Protein AF-A0A3D2SJ11-F1 (afdb_monomer_lite)

Radius of gyration: 16.77 Å; chains: 1; bounding box: 41×26×43 Å

Organism: NCBI:txid108980

Sequence (79 aa):
QFKTHVQNYYQHIKDIGHQLFHAFALALNLEEDYFDAHLKHAPSQLRLIHYPYNPDASDSAGIGAHTDYECFTLLFPTA

Secondary structure (DSSP, 8-state):
-HHHHHHHHHHHHHHHHHHHHHHHHHHTTS-TTTTHHHHTT-------------TTPPS--SS-S---SSS--------

InterPro domains:
  IPR027443 Isopenicillin N synthase-like superfamily [G3DSA:2.60.120.330] (1-79)

pLDDT: mean 92.65, std 6.05, range [63.56, 98.56]

Structure (mmCIF, N/CA/C/O backbone):
data_AF-A0A3D2SJ11-F1
#
_entry.id   AF-A0A3D2SJ11-F1
#
loop_
_atom_site.group_PDB
_atom_site.id
_atom_site.type_symbol
_atom_site.label_atom_id
_atom_site.label_alt_id
_atom_site.label_comp_id
_atom_site.label_asym_id
_atom_site.label_entity_id
_atom_site.label_seq_id
_atom_site.pdbx_PDB_ins_code
_atom_site.Cartn_x
_atom_site.Cartn_y
_atom_site.Cartn_z
_atom_site.occupancy
_atom_site.B_iso_or_equiv
_atom_site.auth_seq_id
_atom_site.auth_comp_id
_atom_site.auth_asym_id
_atom_site.auth_atom_id
_atom_site.pdbx_PDB_model_num
ATOM 1 N N . GLN A 1 1 ? 19.003 13.310 1.528 1.00 91.00 1 GLN A N 1
ATOM 2 C CA . GLN A 1 1 ? 17.885 13.745 0.664 1.00 91.00 1 GLN A CA 1
ATOM 3 C C . GLN A 1 1 ? 16.916 12.601 0.374 1.00 91.00 1 GLN A C 1
ATOM 5 O O . GLN A 1 1 ? 15.776 12.719 0.792 1.00 91.00 1 GLN A O 1
ATOM 10 N N . PHE A 1 2 ? 17.349 11.469 -0.209 1.00 96.81 2 PHE A N 1
ATOM 11 C CA . PHE A 1 2 ? 16.471 10.314 -0.504 1.00 96.81 2 PHE A CA 1
ATOM 12 C C . PHE A 1 2 ? 15.551 9.903 0.656 1.00 96.81 2 PHE A C 1
ATOM 14 O O . PHE A 1 2 ? 14.336 9.968 0.519 1.00 96.81 2 PHE A O 1
ATOM 21 N N . LYS A 1 3 ? 16.124 9.567 1.824 1.00 97.06 3 LYS A N 1
ATOM 22 C CA . LYS A 1 3 ? 15.354 9.164 3.013 1.00 97.06 3 LYS A CA 1
ATOM 23 C C . LYS A 1 3 ? 14.246 10.166 3.350 1.00 97.06 3 LYS A C 1
ATOM 25 O O . LYS A 1 3 ? 13.106 9.764 3.511 1.00 97.06 3 LYS A O 1
ATOM 30 N N . THR A 1 4 ? 14.577 11.454 3.417 1.00 98.25 4 THR A N 1
ATOM 31 C CA . THR A 1 4 ? 13.618 12.520 3.734 1.00 98.25 4 THR A CA 1
ATOM 32 C C . THR A 1 4 ? 12.480 12.579 2.719 1.00 98.25 4 THR A C 1
ATOM 34 O O . THR A 1 4 ? 11.322 12.600 3.115 1.00 98.25 4 THR A O 1
ATOM 37 N N . HIS A 1 5 ? 12.781 12.550 1.418 1.00 97.81 5 HIS A N 1
ATOM 38 C CA . HIS A 1 5 ? 11.743 12.587 0.383 1.00 97.81 5 HIS A CA 1
ATOM 39 C C . HIS A 1 5 ? 10.835 11.356 0.429 1.00 97.81 5 HIS A C 1
ATOM 41 O O . HIS A 1 5 ? 9.616 11.496 0.403 1.00 97.81 5 HIS A O 1
ATOM 47 N N . VAL A 1 6 ? 11.421 10.164 0.564 1.00 97.19 6 VAL A N 1
ATOM 48 C CA . VAL A 1 6 ? 10.667 8.906 0.633 1.00 97.19 6 VAL A CA 1
ATOM 49 C C . VAL A 1 6 ? 9.815 8.839 1.899 1.00 97.19 6 VAL A C 1
ATOM 51 O O . VAL A 1 6 ? 8.667 8.420 1.827 1.00 97.19 6 VAL A O 1
ATOM 54 N N . GLN A 1 7 ? 10.327 9.297 3.045 1.00 96.69 7 GLN A N 1
ATOM 55 C CA . GLN A 1 7 ? 9.557 9.349 4.291 1.00 96.69 7 GLN A CA 1
ATOM 56 C C . GLN A 1 7 ? 8.397 10.344 4.215 1.00 96.69 7 GLN A C 1
ATOM 58 O O . GLN A 1 7 ? 7.302 10.022 4.665 1.00 96.69 7 GLN A O 1
ATOM 63 N N . ASN A 1 8 ? 8.612 11.518 3.618 1.00 97.69 8 ASN A N 1
ATOM 64 C CA . ASN A 1 8 ? 7.543 12.499 3.439 1.00 97.69 8 ASN A CA 1
ATOM 65 C C . ASN A 1 8 ? 6.445 11.957 2.517 1.00 97.69 8 ASN A C 1
ATOM 67 O O . ASN A 1 8 ? 5.266 12.082 2.832 1.00 97.69 8 ASN A O 1
ATOM 71 N N . TYR A 1 9 ? 6.829 11.312 1.410 1.00 96.88 9 TYR A N 1
ATOM 72 C CA . TYR A 1 9 ? 5.874 10.666 0.512 1.00 96.88 9 TYR A CA 1
ATOM 73 C C . TYR A 1 9 ? 5.122 9.528 1.211 1.00 96.88 9 TYR A C 1
ATOM 75 O O . TYR A 1 9 ? 3.900 9.458 1.137 1.00 96.88 9 TYR A O 1
ATOM 83 N N . TYR A 1 10 ? 5.837 8.681 1.953 1.00 95.94 10 TYR A N 1
ATOM 84 C CA . TYR A 1 10 ? 5.238 7.602 2.730 1.00 95.94 10 TYR A CA 1
ATOM 85 C C . TYR A 1 10 ? 4.195 8.111 3.729 1.00 95.94 10 TYR A C 1
ATOM 87 O O . TYR A 1 10 ? 3.093 7.572 3.779 1.00 95.94 10 TYR A O 1
ATOM 95 N N . GLN A 1 11 ? 4.516 9.163 4.491 1.00 95.31 11 GLN A N 1
ATOM 96 C CA . GLN A 1 11 ? 3.576 9.749 5.445 1.00 95.31 11 GLN A CA 1
ATOM 97 C C . GLN A 1 11 ? 2.352 10.331 4.732 1.00 95.31 11 GLN A C 1
ATOM 99 O O . GLN A 1 11 ? 1.230 10.065 5.144 1.00 95.31 11 GLN A O 1
ATOM 104 N N . HIS A 1 12 ? 2.560 11.045 3.624 1.00 96.62 12 HIS A N 1
ATOM 105 C CA . HIS A 1 12 ? 1.466 11.619 2.846 1.00 96.62 12 HIS A CA 1
ATOM 106 C C . HIS A 1 12 ? 0.489 10.552 2.326 1.00 96.62 12 HIS A C 1
ATOM 108 O O . HIS A 1 12 ? -0.721 10.689 2.489 1.00 96.62 12 HIS A O 1
ATOM 114 N N . ILE A 1 13 ? 1.002 9.462 1.745 1.00 96.00 13 ILE A N 1
ATOM 115 C CA . ILE A 1 13 ? 0.158 8.361 1.258 1.00 96.00 13 ILE A CA 1
ATOM 116 C C . ILE A 1 13 ? -0.512 7.613 2.417 1.00 96.00 13 ILE A C 1
ATOM 118 O O . ILE A 1 13 ? -1.664 7.199 2.288 1.00 96.00 13 ILE A O 1
ATOM 122 N N . LYS A 1 14 ? 0.159 7.478 3.567 1.00 93.69 14 LYS A N 1
ATOM 123 C CA . LYS A 1 14 ? -0.446 6.894 4.770 1.00 93.69 14 LYS A CA 1
ATOM 124 C C . LYS A 1 14 ? -1.649 7.709 5.257 1.00 93.69 14 LYS A C 1
ATOM 126 O O . LYS A 1 14 ? -2.676 7.118 5.584 1.00 93.69 14 LYS A O 1
ATOM 131 N N . ASP A 1 15 ? -1.546 9.036 5.258 1.00 94.94 15 ASP A N 1
ATOM 132 C CA . ASP A 1 15 ? -2.647 9.919 5.662 1.00 94.94 15 ASP A CA 1
ATOM 133 C C . ASP A 1 15 ? -3.853 9.778 4.716 1.00 94.94 15 ASP A C 1
ATOM 135 O O . ASP A 1 15 ? -4.995 9.740 5.171 1.00 94.94 15 ASP A O 1
ATOM 139 N N . ILE A 1 16 ? -3.610 9.611 3.410 1.00 96.62 16 ILE A N 1
ATOM 140 C CA . ILE A 1 16 ? -4.665 9.287 2.434 1.00 96.62 16 ILE A CA 1
ATOM 141 C C . ILE A 1 16 ? -5.281 7.913 2.740 1.00 96.62 16 ILE A C 1
ATOM 143 O O . ILE A 1 16 ? -6.499 7.761 2.701 1.00 96.62 16 ILE A O 1
ATOM 147 N N . GLY A 1 17 ? -4.467 6.915 3.092 1.00 95.25 17 GLY A N 1
ATOM 148 C CA . GLY A 1 17 ? -4.952 5.598 3.510 1.00 95.25 17 GLY A CA 1
ATOM 149 C C . GLY A 1 17 ? -5.900 5.663 4.713 1.00 95.25 17 GLY A C 1
ATOM 150 O O . GLY A 1 17 ? -6.933 4.997 4.708 1.00 95.25 17 GLY A O 1
ATOM 151 N N . HIS A 1 18 ? -5.605 6.502 5.712 1.00 94.94 18 HIS A N 1
ATOM 152 C CA . HIS A 1 18 ? -6.512 6.728 6.845 1.00 94.94 18 HIS A CA 1
ATOM 153 C C . HIS A 1 18 ? -7.840 7.361 6.400 1.00 94.94 18 HIS A C 1
ATOM 155 O O . HIS A 1 18 ? -8.897 6.891 6.811 1.00 94.94 18 HIS A O 1
ATOM 161 N N . GLN A 1 19 ? -7.803 8.348 5.496 1.00 97.38 19 GLN A N 1
ATOM 162 C CA . GLN A 1 19 ? -9.023 8.948 4.936 1.00 97.38 19 GLN A CA 1
ATOM 163 C C . GLN A 1 19 ? -9.880 7.917 4.187 1.00 97.38 19 GLN A C 1
ATOM 165 O O . GLN A 1 19 ? -11.106 7.960 4.268 1.00 97.38 19 GLN A O 1
ATOM 170 N N . LEU A 1 20 ? -9.257 6.960 3.488 1.00 97.56 20 LEU A N 1
ATOM 171 C CA . LEU A 1 20 ? -9.985 5.855 2.862 1.00 97.56 20 LEU A CA 1
ATOM 172 C C . LEU A 1 20 ? -10.655 4.960 3.909 1.00 97.56 20 LEU A C 1
ATOM 174 O O . LEU A 1 20 ? -11.821 4.620 3.740 1.00 97.56 20 LEU A O 1
ATOM 178 N N . PHE A 1 21 ? -9.975 4.610 5.004 1.00 97.25 21 PHE A N 1
ATOM 179 C CA . PHE A 1 21 ? -10.601 3.831 6.078 1.00 97.25 21 PHE A CA 1
ATOM 180 C C . PHE A 1 21 ? -11.808 4.547 6.695 1.00 97.25 21 PHE A C 1
ATOM 182 O O . PHE A 1 21 ? -12.844 3.908 6.875 1.00 97.25 21 PHE A O 1
ATOM 189 N N . HIS A 1 22 ? -11.708 5.855 6.945 1.00 97.94 22 HIS A N 1
ATOM 190 C CA . HIS A 1 22 ? -12.828 6.675 7.427 1.00 97.94 22 HIS A CA 1
ATOM 191 C C . HIS A 1 22 ? -13.995 6.683 6.434 1.00 97.94 22 HIS A C 1
ATOM 193 O O . HIS A 1 22 ? -15.136 6.402 6.802 1.00 97.94 22 HIS A O 1
ATOM 199 N N . ALA A 1 23 ? -13.713 6.885 5.144 1.00 98.38 23 ALA A N 1
ATOM 200 C CA . ALA A 1 23 ? -14.734 6.840 4.098 1.00 98.38 23 ALA A CA 1
ATOM 201 C C . ALA A 1 23 ? -15.425 5.465 4.005 1.00 98.38 23 ALA A C 1
ATOM 203 O O . ALA A 1 23 ? -16.643 5.391 3.833 1.00 98.38 23 ALA A O 1
ATOM 204 N N . PHE A 1 24 ? -14.671 4.371 4.147 1.00 98.06 24 PHE A N 1
ATOM 205 C CA . PHE A 1 24 ? -15.224 3.016 4.157 1.00 98.06 24 PHE A CA 1
ATOM 206 C C . PHE A 1 24 ? -16.048 2.734 5.415 1.00 98.06 24 PHE A C 1
ATOM 208 O O . PHE A 1 24 ? -17.089 2.089 5.306 1.00 98.06 24 PHE A O 1
ATOM 215 N N . ALA A 1 25 ? -15.636 3.226 6.585 1.00 98.38 25 ALA A N 1
ATOM 216 C CA . ALA A 1 25 ? -16.421 3.099 7.809 1.00 98.38 25 ALA A CA 1
ATOM 217 C C . ALA A 1 25 ? -17.804 3.745 7.641 1.00 98.38 25 ALA A C 1
ATOM 219 O O . ALA A 1 25 ? -18.824 3.086 7.856 1.00 98.38 25 ALA A O 1
ATOM 220 N N . LEU A 1 26 ? -17.842 4.974 7.119 1.00 98.56 26 LEU A N 1
ATOM 221 C CA . LEU A 1 26 ? -19.091 5.674 6.817 1.00 98.56 26 LEU A CA 1
ATOM 222 C C . LEU A 1 26 ? -19.934 4.936 5.765 1.00 98.56 26 LEU A C 1
ATOM 224 O O . LEU A 1 26 ? -21.139 4.770 5.950 1.00 98.56 26 LEU A O 1
ATOM 228 N N . ALA A 1 27 ? -19.320 4.439 4.686 1.00 98.31 27 ALA A N 1
ATOM 229 C CA . ALA A 1 27 ? -20.024 3.671 3.651 1.00 98.31 27 ALA A CA 1
ATOM 230 C C . ALA A 1 27 ? -20.637 2.360 4.183 1.00 98.31 27 ALA A C 1
ATOM 232 O O . ALA A 1 27 ? -21.638 1.875 3.650 1.00 98.31 27 ALA A O 1
ATOM 233 N N . LEU A 1 28 ? -20.055 1.799 5.244 1.00 98.19 28 LEU A N 1
ATOM 234 C CA . LEU A 1 28 ? -20.548 0.619 5.952 1.00 98.19 28 LEU A CA 1
ATOM 235 C C . LEU A 1 28 ? -21.567 0.958 7.059 1.00 98.19 28 LEU A C 1
ATOM 237 O O . LEU A 1 28 ? -22.032 0.045 7.739 1.00 98.19 28 LEU A O 1
ATOM 241 N N . ASN A 1 29 ? -21.950 2.232 7.218 1.00 98.38 29 ASN A N 1
ATOM 242 C CA . ASN A 1 29 ? -22.786 2.749 8.312 1.00 98.38 29 ASN A CA 1
ATOM 243 C C . ASN A 1 29 ? -22.199 2.481 9.712 1.00 98.38 29 ASN A C 1
ATOM 245 O O . ASN A 1 29 ? -22.927 2.143 10.647 1.00 98.38 29 ASN A O 1
ATOM 249 N N . LEU A 1 30 ? -20.880 2.606 9.845 1.00 98.50 30 LEU A N 1
ATOM 250 C CA . LEU A 1 30 ? -20.156 2.584 11.116 1.00 98.50 30 LEU A CA 1
ATOM 251 C C . LEU A 1 30 ? -19.771 4.016 11.521 1.00 98.50 30 LEU A C 1
ATOM 253 O O . LEU A 1 30 ? -19.863 4.942 10.714 1.00 98.50 30 LEU A O 1
ATOM 257 N N . GLU A 1 31 ? -19.313 4.189 12.762 1.00 98.44 31 GLU A N 1
ATOM 258 C CA . GLU A 1 31 ? -18.662 5.436 13.188 1.00 98.44 31 GLU A CA 1
ATOM 259 C C . GLU A 1 31 ? -17.419 5.707 12.327 1.00 98.44 31 GLU A C 1
ATOM 261 O O . GLU A 1 31 ? -16.707 4.774 11.954 1.00 98.44 31 GLU A O 1
ATOM 266 N N . GLU A 1 32 ? -17.146 6.974 12.007 1.00 98.31 32 GLU A N 1
ATOM 267 C CA . GLU A 1 32 ? -16.062 7.360 11.087 1.00 98.31 32 GLU A CA 1
ATOM 268 C C . GLU A 1 32 ? -14.693 6.817 11.532 1.00 98.31 32 GLU A C 1
ATOM 270 O O . GLU A 1 32 ? -13.913 6.344 10.710 1.00 98.31 32 GLU A O 1
ATOM 275 N N . ASP A 1 33 ? -14.438 6.798 12.841 1.00 97.75 33 ASP A N 1
ATOM 276 C CA . ASP A 1 33 ? -13.187 6.368 13.470 1.00 97.75 33 ASP A CA 1
ATOM 277 C C . ASP A 1 33 ? -13.140 4.866 13.813 1.00 97.75 33 ASP A C 1
ATOM 279 O O . ASP A 1 33 ? -12.188 4.403 14.451 1.00 97.75 33 ASP A O 1
ATOM 283 N N . TYR A 1 34 ? -14.128 4.075 13.374 1.00 97.69 34 TYR A N 1
ATOM 284 C CA . TYR A 1 34 ? -14.289 2.665 13.755 1.00 97.69 34 TYR A CA 1
ATOM 285 C C . TYR A 1 34 ? -13.007 1.830 13.584 1.00 97.69 34 TYR A C 1
ATOM 287 O O . TYR A 1 34 ? -12.697 0.969 14.413 1.00 97.69 34 TYR A O 1
ATOM 295 N N . PHE A 1 35 ? -12.230 2.084 12.527 1.00 95.44 35 PHE A N 1
ATOM 296 C CA . PHE A 1 35 ? -11.007 1.333 12.235 1.00 95.44 35 PHE A CA 1
ATOM 297 C C . PHE A 1 35 ? -9.739 1.887 12.908 1.00 95.44 35 PHE A C 1
ATOM 299 O O . PHE A 1 35 ? -8.721 1.191 12.915 1.00 95.44 35 PHE A O 1
ATOM 306 N N . ASP A 1 36 ? -9.762 3.072 13.523 1.00 94.94 36 ASP A N 1
ATOM 307 C CA . ASP A 1 36 ? -8.555 3.779 13.988 1.00 94.94 36 ASP A CA 1
ATOM 308 C C . ASP A 1 36 ? -7.719 2.961 14.973 1.00 94.94 36 ASP A C 1
ATOM 310 O O . ASP A 1 36 ? -6.484 2.962 14.920 1.00 94.94 36 ASP A O 1
ATOM 314 N N . ALA A 1 37 ? -8.376 2.209 15.859 1.00 93.12 37 ALA A N 1
ATOM 315 C CA . ALA A 1 37 ? -7.700 1.336 16.814 1.00 93.12 37 ALA A CA 1
ATOM 316 C C . ALA A 1 37 ? -6.846 0.257 16.123 1.00 93.12 37 ALA A C 1
ATOM 318 O O . ALA A 1 37 ? -5.772 -0.083 16.626 1.00 93.12 37 ALA A O 1
ATOM 319 N N . HIS A 1 38 ? -7.284 -0.234 14.960 1.00 90.50 38 HIS A N 1
ATOM 320 C CA . HIS A 1 38 ? -6.575 -1.235 14.163 1.00 90.50 38 HIS A CA 1
ATOM 321 C C . HIS A 1 38 ? -5.417 -0.633 13.351 1.00 90.50 38 HIS A C 1
ATOM 323 O O . HIS A 1 38 ? -4.473 -1.346 13.013 1.00 90.50 38 HIS A O 1
ATOM 329 N N . LEU A 1 39 ? -5.439 0.679 13.090 1.00 89.56 39 LEU A N 1
ATOM 330 C CA . LEU A 1 39 ? -4.435 1.368 12.269 1.00 89.56 39 LEU A CA 1
ATOM 331 C C . LEU A 1 39 ? -3.215 1.863 13.063 1.00 89.56 39 LEU A C 1
ATOM 333 O O . LEU A 1 39 ? -2.155 2.099 12.477 1.00 89.56 39 LEU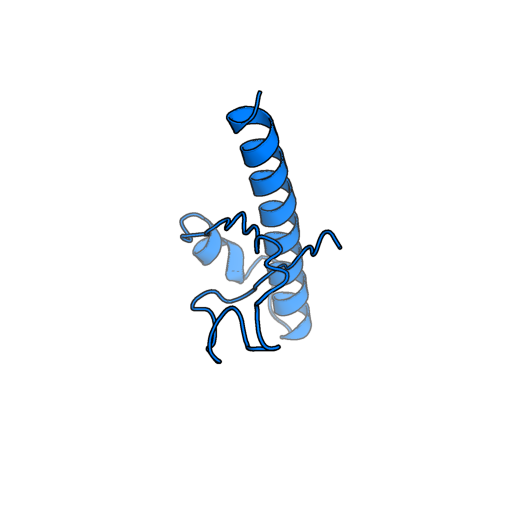 A O 1
ATOM 337 N N . LYS A 1 40 ? -3.307 1.971 14.398 1.00 84.44 40 LYS A N 1
ATOM 338 C CA . LYS A 1 40 ? -2.233 2.520 15.261 1.00 84.44 40 LYS A CA 1
ATOM 339 C C . LYS A 1 40 ? -0.871 1.845 15.077 1.00 84.44 40 LYS A C 1
ATOM 341 O O . LYS A 1 40 ? 0.1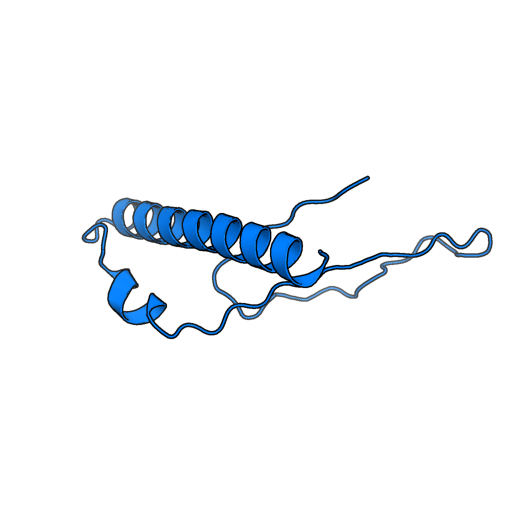59 2.518 15.116 1.00 84.44 40 LYS A O 1
ATOM 346 N N . HIS A 1 41 ? -0.865 0.530 14.875 1.00 82.44 41 HIS A N 1
ATOM 347 C CA . HIS A 1 41 ? 0.350 -0.277 14.715 1.00 82.44 41 HIS A CA 1
ATOM 348 C C . HIS A 1 41 ? 0.302 -1.160 13.467 1.00 82.44 41 HIS A C 1
ATOM 350 O O . HIS A 1 41 ? 1.000 -2.172 13.400 1.00 82.44 41 HIS A O 1
ATOM 356 N N . ALA A 1 42 ? -0.528 -0.792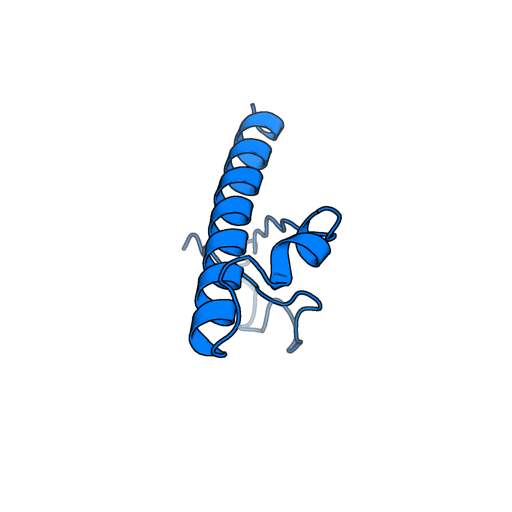 12.489 1.00 79.38 42 ALA A N 1
ATOM 357 C CA . ALA A 1 42 ? -0.638 -1.554 11.259 1.00 79.38 42 ALA A CA 1
ATOM 358 C C . ALA A 1 42 ? 0.710 -1.540 10.513 1.00 79.38 42 ALA A C 1
ATOM 360 O O . ALA A 1 42 ? 1.285 -0.462 10.307 1.00 79.38 42 ALA A O 1
ATOM 361 N N . PRO A 1 43 ? 1.237 -2.710 10.110 1.00 77.44 43 PRO A N 1
ATOM 362 C CA . PRO A 1 43 ? 2.347 -2.745 9.177 1.00 77.44 43 PRO A CA 1
ATOM 363 C C . PRO A 1 43 ? 1.864 -2.180 7.836 1.00 77.44 43 PRO A C 1
ATOM 365 O O . PRO A 1 43 ? 0.842 -2.607 7.311 1.00 77.44 43 PRO A O 1
ATOM 368 N N . SER A 1 44 ? 2.600 -1.220 7.284 1.00 83.94 44 SER A N 1
ATOM 369 C CA . SER A 1 44 ? 2.389 -0.726 5.921 1.00 83.94 44 SER A CA 1
ATOM 370 C C . SER A 1 44 ? 3.711 -0.716 5.167 1.00 83.94 44 SER A C 1
ATOM 372 O O . SER A 1 44 ? 4.765 -0.437 5.749 1.00 83.94 44 SER A O 1
ATOM 374 N N . GLN A 1 45 ? 3.663 -1.031 3.873 1.00 90.12 45 GLN A N 1
ATOM 375 C CA . GLN A 1 45 ? 4.843 -1.128 3.021 1.00 90.12 45 GLN A CA 1
ATOM 376 C C . GLN A 1 45 ? 4.815 -0.070 1.912 1.00 90.12 45 GLN A C 1
ATOM 378 O O . GLN A 1 45 ? 3.802 0.139 1.256 1.00 90.12 45 GLN A O 1
ATOM 383 N N . LEU A 1 46 ? 5.962 0.573 1.667 1.00 94.56 46 LEU A N 1
ATOM 384 C CA . LEU A 1 46 ? 6.198 1.363 0.458 1.00 94.56 46 LEU A CA 1
ATOM 385 C C . LEU A 1 46 ? 7.174 0.621 -0.450 1.00 94.56 46 LEU A C 1
ATOM 387 O O . LEU A 1 46 ? 8.293 0.308 -0.036 1.00 94.56 46 LEU A O 1
ATOM 391 N N . ARG A 1 47 ? 6.764 0.372 -1.695 1.00 94.88 47 ARG A N 1
ATOM 392 C CA . ARG A 1 47 ? 7.595 -0.272 -2.718 1.00 94.88 47 ARG A CA 1
ATOM 393 C C . ARG A 1 47 ? 7.888 0.736 -3.826 1.00 94.88 47 ARG A C 1
ATOM 395 O O . ARG A 1 47 ? 6.983 1.175 -4.523 1.00 94.88 47 ARG A O 1
ATOM 402 N N . LEU A 1 48 ? 9.161 1.106 -3.976 1.00 95.62 48 LEU A N 1
ATOM 403 C CA . LEU A 1 48 ? 9.644 1.912 -5.099 1.00 95.62 48 LEU A CA 1
ATOM 404 C C . LEU A 1 48 ? 10.170 0.952 -6.167 1.00 95.62 48 LEU A C 1
ATOM 406 O O . LEU A 1 48 ? 11.160 0.261 -5.931 1.00 95.62 48 LEU A O 1
ATOM 410 N N . ILE A 1 49 ? 9.479 0.870 -7.303 1.00 94.31 49 ILE A N 1
ATOM 411 C CA . ILE A 1 49 ? 9.742 -0.132 -8.341 1.00 94.31 49 ILE A CA 1
ATOM 412 C C . ILE A 1 49 ? 10.167 0.576 -9.626 1.00 94.31 49 ILE A C 1
ATOM 414 O O . ILE A 1 49 ? 9.486 1.481 -10.097 1.00 94.31 49 ILE A O 1
ATOM 418 N N . HIS A 1 50 ? 11.289 0.141 -10.197 1.00 92.12 50 HIS A N 1
ATOM 419 C CA . HIS A 1 50 ? 11.747 0.556 -11.518 1.00 92.12 50 HIS A CA 1
ATOM 420 C C . HIS A 1 50 ? 11.873 -0.684 -12.404 1.00 92.12 50 HIS A C 1
ATOM 422 O O . HIS A 1 50 ? 12.671 -1.572 -12.103 1.00 92.12 50 HIS A O 1
ATOM 428 N N . TYR A 1 51 ? 11.083 -0.740 -13.477 1.00 89.50 51 TYR A N 1
ATOM 429 C CA . TYR A 1 51 ? 11.228 -1.743 -14.529 1.00 89.50 51 TYR A CA 1
ATOM 430 C C . TYR A 1 51 ? 12.211 -1.204 -15.577 1.00 89.50 51 TYR A C 1
ATOM 432 O O . TYR A 1 51 ? 11.871 -0.245 -16.273 1.00 89.50 51 TYR A O 1
ATOM 440 N N . PRO A 1 52 ? 13.437 -1.750 -15.672 1.00 87.44 52 PRO A N 1
ATOM 441 C CA . PRO A 1 52 ? 14.426 -1.250 -16.614 1.00 87.44 52 PRO A CA 1
ATOM 442 C C . PRO A 1 52 ? 14.012 -1.562 -18.053 1.00 87.44 52 PRO A C 1
ATOM 444 O O . PRO A 1 52 ? 13.478 -2.633 -18.344 1.00 87.44 52 PRO A O 1
ATOM 447 N N . TYR A 1 53 ? 14.309 -0.637 -18.964 1.00 88.12 53 TYR A N 1
ATOM 448 C CA . TYR A 1 53 ? 14.141 -0.874 -20.393 1.00 88.12 53 TYR A CA 1
ATOM 449 C C . TYR A 1 53 ? 15.131 -1.939 -20.881 1.00 88.12 53 TYR A C 1
ATOM 451 O O . TYR A 1 53 ? 16.322 -1.878 -20.573 1.00 88.12 53 TYR A O 1
ATOM 459 N N . ASN A 1 54 ? 14.638 -2.884 -21.679 1.00 88.19 54 ASN A N 1
ATOM 460 C CA . ASN A 1 54 ? 15.451 -3.878 -22.365 1.00 88.19 54 ASN A CA 1
ATOM 461 C C . ASN A 1 54 ? 14.983 -3.977 -23.833 1.00 88.19 54 ASN A C 1
ATOM 463 O O . ASN A 1 54 ? 13.845 -4.392 -24.056 1.00 88.19 54 ASN A O 1
ATOM 467 N N . PRO A 1 55 ? 15.819 -3.603 -24.823 1.00 92.06 55 PRO A N 1
ATOM 468 C CA . PRO A 1 55 ? 15.438 -3.613 -26.239 1.00 92.06 55 PRO A CA 1
ATOM 469 C C . PRO A 1 55 ? 15.225 -5.024 -26.801 1.00 92.06 55 PRO A C 1
ATOM 471 O O . PRO A 1 55 ? 14.498 -5.182 -27.777 1.00 92.06 55 PRO A O 1
ATOM 474 N N . ASP A 1 56 ? 15.824 -6.035 -26.170 1.00 94.56 56 ASP A N 1
ATOM 475 C CA . ASP A 1 56 ? 15.716 -7.438 -26.573 1.00 94.56 56 ASP A CA 1
ATOM 476 C C . ASP A 1 56 ? 14.592 -8.171 -25.819 1.00 94.56 56 ASP A C 1
ATOM 478 O O . ASP A 1 56 ? 14.395 -9.376 -25.996 1.00 94.56 56 ASP A O 1
ATOM 482 N N . ALA A 1 57 ? 13.861 -7.475 -24.937 1.00 88.31 57 ALA A N 1
ATOM 483 C CA . ALA A 1 57 ? 12.776 -8.083 -24.184 1.00 88.31 57 ALA A CA 1
ATOM 484 C C . ALA A 1 57 ? 11.561 -8.355 -25.078 1.00 88.31 57 ALA A C 1
ATOM 486 O O . ALA A 1 57 ? 11.031 -7.465 -25.742 1.00 88.31 57 ALA A O 1
ATOM 487 N N . SER A 1 58 ? 11.066 -9.589 -25.024 1.00 88.88 58 SER A N 1
ATOM 488 C CA . SER A 1 58 ? 9.709 -9.909 -25.456 1.00 88.88 58 SER A CA 1
ATOM 489 C C . SER A 1 58 ? 8.701 -9.350 -24.452 1.00 88.88 58 SER A C 1
ATOM 491 O O . SER A 1 58 ? 8.898 -9.506 -23.241 1.00 88.88 58 SER A O 1
ATOM 493 N N . ASP A 1 59 ? 7.607 -8.766 -24.947 1.00 83.56 59 ASP A N 1
ATOM 494 C CA . ASP A 1 59 ? 6.523 -8.268 -24.097 1.00 83.56 59 ASP A CA 1
ATOM 495 C C . ASP A 1 59 ? 6.015 -9.379 -23.164 1.00 83.56 59 ASP A C 1
ATOM 497 O O . ASP A 1 59 ? 5.611 -10.461 -23.599 1.00 83.56 59 ASP A O 1
ATOM 501 N N . SER A 1 60 ? 6.143 -9.141 -21.862 1.00 83.81 60 SER A N 1
ATOM 502 C CA . SER A 1 60 ? 5.850 -10.111 -20.813 1.00 83.81 60 SER A CA 1
ATOM 503 C C . SER A 1 60 ? 5.561 -9.404 -19.494 1.00 83.81 60 SER A C 1
ATOM 505 O O . SER A 1 60 ? 6.009 -8.286 -19.240 1.00 83.81 60 SER A O 1
ATOM 507 N N . ALA A 1 61 ? 4.790 -10.066 -18.630 1.00 84.06 61 ALA A N 1
ATOM 508 C CA . ALA A 1 61 ? 4.441 -9.514 -17.330 1.00 84.06 61 ALA A CA 1
ATOM 509 C C . ALA A 1 61 ? 5.691 -9.388 -16.441 1.00 84.06 61 ALA A C 1
ATOM 511 O O . ALA A 1 61 ? 6.308 -10.390 -16.081 1.00 84.06 61 ALA A O 1
ATOM 512 N N . GLY A 1 62 ? 6.032 -8.160 -16.039 1.00 84.88 62 GLY A N 1
ATOM 513 C CA . GLY A 1 62 ? 7.155 -7.904 -15.130 1.00 84.88 62 GLY A CA 1
ATOM 514 C C . GLY A 1 62 ? 6.943 -8.448 -13.709 1.00 84.88 62 GLY A C 1
ATOM 515 O O . GLY A 1 62 ? 7.906 -8.684 -12.984 1.00 84.88 62 GLY A O 1
ATOM 516 N N . ILE A 1 63 ? 5.691 -8.662 -13.301 1.00 89.81 63 ILE A N 1
ATOM 517 C CA . ILE A 1 63 ? 5.310 -9.381 -12.083 1.00 89.81 63 ILE A CA 1
ATOM 518 C C . ILE A 1 63 ? 4.112 -10.280 -12.405 1.00 89.81 63 ILE A C 1
ATOM 520 O O . ILE A 1 63 ? 3.204 -9.870 -13.126 1.00 89.81 63 ILE A O 1
ATOM 524 N N . GLY A 1 64 ? 4.126 -11.522 -11.915 1.00 91.88 64 GLY A N 1
ATOM 525 C CA . GLY A 1 64 ? 3.028 -12.467 -12.134 1.00 91.88 64 GLY A CA 1
ATOM 526 C C . GLY A 1 64 ? 1.731 -12.021 -11.455 1.00 91.88 64 GLY A C 1
ATOM 527 O O . GLY A 1 64 ? 1.749 -11.168 -10.570 1.00 91.88 64 GLY A O 1
ATOM 528 N N . ALA A 1 65 ? 0.599 -12.609 -11.845 1.00 94.94 65 ALA A N 1
ATOM 529 C CA . ALA A 1 65 ? -0.691 -12.311 -11.224 1.00 94.94 65 ALA A CA 1
ATOM 530 C C . ALA A 1 65 ? -0.690 -12.675 -9.726 1.00 94.94 65 ALA A C 1
ATOM 532 O O . ALA A 1 65 ? -0.293 -13.779 -9.352 1.00 94.94 65 ALA A O 1
ATOM 533 N N . HIS A 1 66 ? -1.130 -11.743 -8.881 1.00 95.06 66 HIS A N 1
ATOM 534 C CA . HIS A 1 66 ? -1.226 -11.905 -7.429 1.00 95.06 66 HIS A CA 1
ATOM 535 C C . HIS A 1 66 ? -2.215 -10.891 -6.837 1.00 95.06 66 HIS A C 1
ATOM 537 O O . HIS A 1 66 ? -2.679 -9.986 -7.530 1.00 95.06 66 HIS A O 1
ATOM 543 N N . THR A 1 67 ? -2.517 -11.053 -5.550 1.00 94.06 67 THR A N 1
ATOM 544 C CA . THR A 1 67 ? -3.162 -10.040 -4.708 1.00 94.06 67 THR A CA 1
ATOM 545 C C . THR A 1 67 ? -2.174 -9.571 -3.647 1.00 94.06 67 THR A C 1
ATOM 547 O O . THR A 1 67 ? -1.340 -10.360 -3.196 1.00 94.06 67 THR A O 1
ATOM 550 N N . ASP A 1 68 ? -2.291 -8.315 -3.229 1.00 91.75 68 ASP A N 1
ATOM 551 C CA . ASP A 1 68 ? -1.555 -7.799 -2.074 1.00 91.75 68 ASP A CA 1
ATOM 552 C C . ASP A 1 68 ? -2.162 -8.314 -0.756 1.00 91.75 68 ASP A C 1
ATOM 554 O O . ASP A 1 68 ? -3.278 -8.843 -0.731 1.00 91.75 68 ASP A O 1
ATOM 558 N N . TYR A 1 69 ? -1.405 -8.197 0.337 1.00 86.75 69 TYR A N 1
ATOM 559 C CA . TYR A 1 69 ? -1.845 -8.638 1.668 1.00 86.75 69 TYR A CA 1
ATOM 560 C C . TYR A 1 69 ? -2.554 -7.525 2.452 1.00 86.75 69 TYR A C 1
ATOM 562 O O . TYR A 1 69 ? -3.282 -7.812 3.404 1.00 86.75 69 TYR A O 1
ATOM 570 N N . GLU A 1 70 ? -2.320 -6.264 2.091 1.00 88.12 70 GLU A N 1
ATOM 571 C CA . GLU A 1 70 ? -2.900 -5.095 2.741 1.00 88.12 70 GLU A CA 1
ATOM 572 C C . GLU A 1 70 ? -4.343 -4.810 2.284 1.00 88.12 70 GLU A C 1
ATOM 574 O O . GLU A 1 70 ? -4.780 -5.220 1.212 1.00 88.12 70 GLU A O 1
ATOM 579 N N . CYS A 1 71 ? -5.099 -4.057 3.093 1.00 91.06 71 CYS A N 1
ATOM 580 C CA . CYS A 1 71 ? -6.474 -3.671 2.750 1.00 91.06 71 CYS A CA 1
ATOM 581 C C . CYS A 1 71 ? -6.550 -2.746 1.529 1.00 91.06 71 CYS A C 1
ATOM 583 O O . CYS A 1 71 ? -7.510 -2.818 0.765 1.00 91.06 71 CYS A O 1
ATOM 585 N N . PHE A 1 72 ? -5.560 -1.864 1.366 1.00 93.00 72 PHE A N 1
ATOM 586 C CA . PHE A 1 72 ? -5.503 -0.895 0.279 1.00 93.00 72 PHE A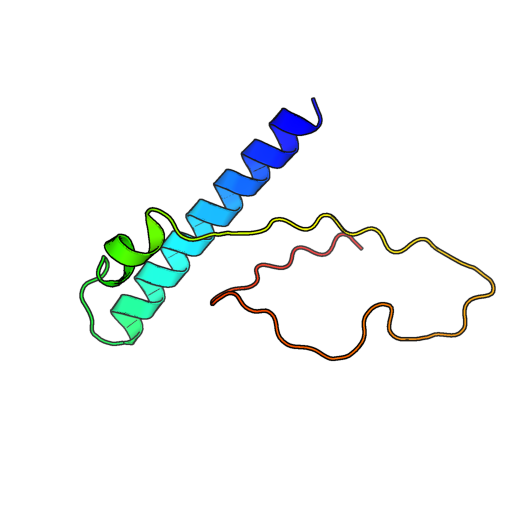 CA 1
ATOM 587 C C . PHE A 1 72 ? -4.109 -0.853 -0.336 1.00 93.00 72 PHE A C 1
ATOM 589 O O . PHE A 1 72 ? -3.114 -0.727 0.378 1.00 93.00 72 PHE A O 1
ATOM 596 N N . THR A 1 73 ? -4.075 -0.829 -1.666 1.00 95.00 73 THR A N 1
ATOM 597 C CA . THR A 1 73 ? -2.878 -0.537 -2.456 1.00 95.00 73 THR A CA 1
ATOM 598 C C . THR A 1 73 ? -3.091 0.780 -3.193 1.00 95.00 73 THR A C 1
ATOM 600 O O . THR A 1 73 ? -3.978 0.887 -4.039 1.00 95.00 73 THR A O 1
ATOM 603 N N . LEU A 1 74 ? -2.281 1.795 -2.878 1.00 95.44 74 LEU A N 1
ATOM 604 C CA . LEU A 1 74 ? -2.267 3.069 -3.600 1.00 95.44 74 LEU A CA 1
ATOM 605 C C . LEU A 1 74 ? -1.112 3.060 -4.604 1.00 95.44 74 LEU A C 1
ATOM 607 O O . LEU A 1 74 ? 0.055 3.061 -4.213 1.00 95.44 74 LEU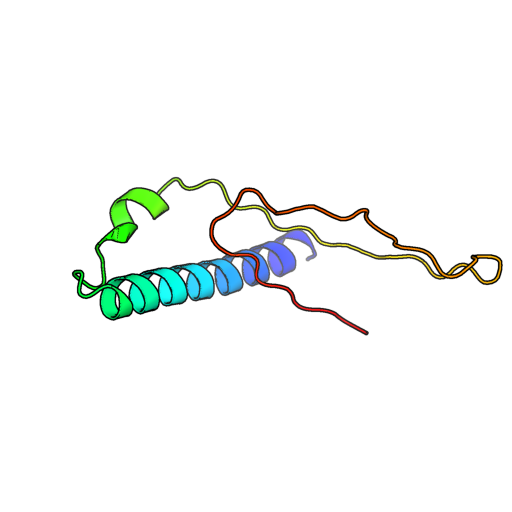 A O 1
ATOM 611 N N . LEU A 1 75 ? -1.438 3.049 -5.897 1.00 95.50 75 LEU A N 1
ATOM 612 C CA . LEU A 1 75 ? -0.455 2.967 -6.975 1.00 95.50 75 LEU A CA 1
ATOM 613 C C . LEU A 1 75 ? -0.300 4.318 -7.684 1.00 95.50 75 LEU A C 1
ATO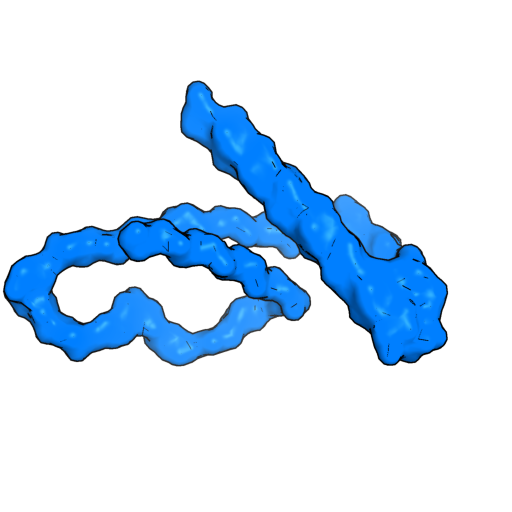M 615 O O . LEU A 1 75 ? -1.269 4.863 -8.207 1.00 95.50 75 LEU A O 1
ATOM 619 N N . PHE A 1 76 ? 0.934 4.825 -7.750 1.00 95.44 76 PHE A N 1
ATOM 620 C CA . PHE A 1 76 ? 1.289 6.001 -8.546 1.00 95.44 76 PHE A CA 1
ATOM 621 C C . PHE A 1 76 ? 2.310 5.620 -9.631 1.00 95.44 76 PHE A C 1
ATOM 623 O O . PHE A 1 76 ? 3.505 5.529 -9.337 1.00 95.44 76 PHE A O 1
ATOM 630 N N . PRO A 1 77 ? 1.866 5.352 -10.872 1.00 91.00 77 PRO A N 1
ATOM 631 C CA . PRO A 1 77 ? 2.765 5.046 -11.975 1.00 91.00 77 PRO A CA 1
ATOM 632 C C . PRO A 1 77 ? 3.389 6.327 -12.544 1.00 91.00 77 PRO A C 1
ATOM 634 O O . PRO A 1 77 ? 2.694 7.295 -12.846 1.00 91.00 77 PRO A O 1
ATOM 637 N N . THR A 1 78 ? 4.706 6.309 -12.735 1.00 83.38 78 THR A N 1
ATOM 638 C CA . THR A 1 78 ? 5.454 7.353 -13.445 1.00 83.38 78 THR A CA 1
ATOM 639 C C . THR A 1 78 ? 5.857 6.797 -14.809 1.00 83.38 78 THR A C 1
ATOM 641 O O . THR A 1 78 ? 6.923 6.194 -14.934 1.00 83.38 78 THR A O 1
ATOM 644 N N . ALA A 1 79 ? 4.952 6.883 -15.784 1.00 63.56 79 ALA A N 1
ATOM 645 C CA . ALA A 1 79 ? 5.279 6.605 -17.182 1.00 63.56 79 ALA A CA 1
ATOM 646 C C . ALA A 1 79 ? 6.142 7.734 -17.763 1.00 63.56 79 ALA A C 1
ATOM 648 O O . ALA A 1 79 ? 5.883 8.906 -17.398 1.00 63.56 79 ALA A O 1
#

Foldseek 3Di:
DVVVVVVVVVVVVVVVVLQVQLVVCVVVVHHSCVCVVVSPPDDDDDDDDDDDDDPPDDDDDPDDDDDDPDPDDDDDDDD